Protein AF-A0A2V8M8J5-F1 (afdb_monomer)

Solvent-accessible surface area (backbone atoms only — not comparable to full-atom values): 7440 Å² total; per-residue (Å²): 133,85,78,78,76,68,84,80,7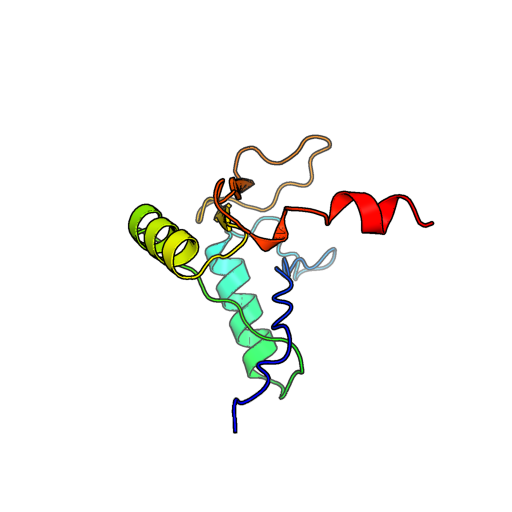9,78,73,84,79,76,86,70,47,81,68,71,99,70,48,42,43,84,39,28,43,55,58,46,54,52,51,50,50,59,60,53,75,72,52,99,56,100,68,81,86,80,84,87,78,91,81,54,60,66,61,53,47,54,51,32,54,76,69,54,33,66,55,51,73,50,65,54,54,85,40,47,62,74,93,61,100,59,84,56,90,55,58,43,75,47,71,36,92,80,26,65,82,59,67,73,51,66,65,68,67,70,77,112

Mean predicted aligned error: 10.09 Å

pLDDT: mean 74.29, std 18.03, range [28.98, 93.94]

Foldseek 3Di:
DDDPPDPPPQDPDDDADPDDPPGQQQPFPVVSLVVVCVVPVVDPDPHDRDDDDDPPQVVVQVVCLVVLHQFDWAADRGGGHDDDPDPDPRTDTDGRPRRPVVPPPVVVVVVD

Radius of gyration: 17.02 Å; Cα contacts (8 Å, |Δi|>4): 91; chains: 1; bounding box: 33×37×45 Å

Structure (mmCIF, N/CA/C/O backbone):
data_AF-A0A2V8M8J5-F1
#
_entry.id   AF-A0A2V8M8J5-F1
#
loop_
_atom_site.group_PDB
_atom_site.id
_atom_site.type_symbol
_atom_site.label_atom_id
_atom_site.label_alt_id
_atom_site.label_comp_id
_atom_site.label_asym_id
_atom_site.label_entity_id
_atom_site.label_seq_id
_atom_site.pdbx_PDB_ins_code
_atom_site.Cartn_x
_atom_site.Cartn_y
_atom_site.Cartn_z
_atom_site.occupancy
_atom_site.B_iso_or_equiv
_atom_site.auth_seq_id
_atom_site.auth_comp_id
_atom_site.auth_asym_id
_atom_site.auth_atom_id
_atom_site.pdbx_PDB_model_num
ATOM 1 N N . MET A 1 1 ? -14.594 -26.483 17.086 1.00 31.62 1 MET A N 1
ATOM 2 C CA . MET A 1 1 ? -13.143 -26.482 16.810 1.00 31.62 1 MET A CA 1
ATOM 3 C C . MET A 1 1 ? -12.835 -25.193 16.066 1.00 31.62 1 MET A C 1
ATOM 5 O O . MET A 1 1 ? -13.321 -25.082 14.947 1.00 31.62 1 MET A O 1
ATOM 9 N N . PRO A 1 2 ? -12.184 -24.179 16.661 1.00 37.47 2 PRO A N 1
ATOM 10 C CA . PRO A 1 2 ? -11.852 -22.979 15.912 1.00 37.47 2 PRO A CA 1
ATOM 11 C C . PRO A 1 2 ? -10.633 -23.287 15.042 1.00 37.47 2 PRO A C 1
ATOM 13 O O . PRO A 1 2 ? -9.599 -23.739 15.528 1.00 37.47 2 PRO A O 1
ATOM 16 N N . GLU A 1 3 ? -10.803 -23.111 13.739 1.00 40.41 3 GLU A N 1
ATOM 17 C CA . GLU A 1 3 ? -9.745 -23.172 12.743 1.00 40.41 3 GLU A CA 1
ATOM 18 C C . GLU A 1 3 ? -8.722 -22.083 13.077 1.00 40.41 3 GLU A C 1
ATOM 20 O O . GLU A 1 3 ? -9.018 -20.889 13.011 1.00 40.41 3 GLU A O 1
ATOM 25 N N . THR A 1 4 ? -7.535 -22.489 13.528 1.00 41.03 4 THR A N 1
ATOM 26 C CA . THR A 1 4 ? -6.424 -21.579 13.795 1.00 41.03 4 THR A CA 1
ATOM 27 C C . THR A 1 4 ? -6.003 -20.972 12.463 1.00 41.03 4 THR A C 1
ATOM 29 O O . THR A 1 4 ? -5.221 -21.567 11.722 1.00 41.03 4 THR A O 1
ATOM 32 N N . ALA A 1 5 ? -6.564 -19.812 12.120 1.00 39.44 5 ALA A N 1
ATOM 33 C CA . ALA A 1 5 ? -6.145 -19.043 10.962 1.00 39.44 5 ALA A CA 1
ATOM 34 C C . ALA A 1 5 ? -4.652 -18.738 11.130 1.00 39.44 5 ALA A C 1
ATOM 36 O O . ALA A 1 5 ? -4.255 -17.924 11.964 1.00 39.44 5 ALA A O 1
ATOM 37 N N . ALA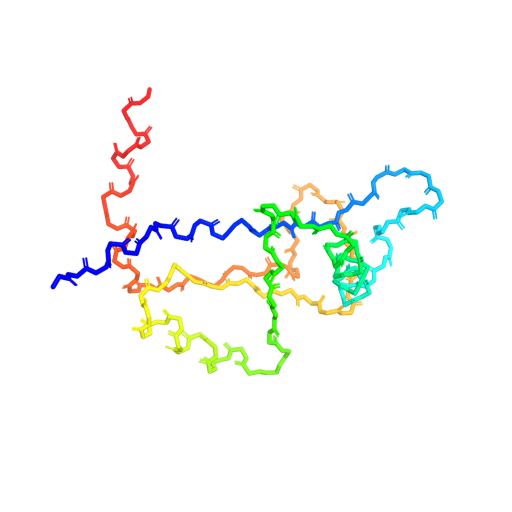 A 1 6 ? -3.813 -19.459 10.383 1.00 32.53 6 ALA A N 1
ATOM 38 C CA . ALA A 1 6 ? -2.387 -19.189 10.326 1.00 32.53 6 ALA A CA 1
ATOM 39 C C . ALA A 1 6 ? -2.191 -17.701 9.995 1.00 32.53 6 ALA A C 1
ATOM 41 O O . ALA A 1 6 ? -2.938 -17.174 9.163 1.00 32.53 6 ALA A O 1
ATOM 42 N N . PRO A 1 7 ? -1.214 -17.008 10.607 1.00 33.78 7 PRO A N 1
ATOM 43 C CA . PRO A 1 7 ? -0.982 -15.605 10.309 1.00 33.78 7 PRO A CA 1
ATOM 44 C C . PRO A 1 7 ? -0.675 -15.474 8.816 1.00 33.78 7 PRO A C 1
ATOM 46 O O . PRO A 1 7 ? 0.378 -15.901 8.336 1.00 33.78 7 PRO A O 1
ATOM 49 N N . VAL A 1 8 ? -1.620 -14.922 8.052 1.00 31.42 8 VAL A N 1
ATOM 50 C CA . VAL A 1 8 ? -1.427 -14.647 6.629 1.00 31.42 8 VAL A CA 1
ATOM 51 C C . VAL A 1 8 ? -0.490 -13.451 6.543 1.00 31.42 8 VAL A C 1
ATOM 53 O O . VAL A 1 8 ? -0.906 -12.295 6.543 1.00 31.42 8 VAL A O 1
ATOM 56 N N . VAL A 1 9 ? 0.811 -13.728 6.498 1.00 31.94 9 VAL A N 1
ATOM 57 C CA . VAL A 1 9 ? 1.832 -12.703 6.286 1.00 31.94 9 VAL A CA 1
ATOM 58 C C . VAL A 1 9 ? 1.799 -12.301 4.812 1.00 31.94 9 VAL A C 1
ATOM 60 O O . VAL A 1 9 ? 2.455 -12.891 3.951 1.00 31.94 9 VAL A O 1
ATOM 63 N N . ALA A 1 10 ? 0.985 -11.296 4.497 1.00 28.98 10 ALA A N 1
ATOM 64 C CA . ALA A 1 10 ? 0.917 -10.718 3.165 1.00 28.98 10 ALA A CA 1
ATOM 65 C C . ALA A 1 10 ? 2.128 -9.804 2.924 1.00 28.98 10 ALA A C 1
ATOM 67 O O . ALA A 1 10 ? 2.122 -8.613 3.234 1.00 28.98 10 ALA A O 1
ATOM 68 N N . PHE A 1 11 ? 3.183 -10.346 2.319 1.00 34.34 11 PHE A N 1
ATOM 69 C CA . PHE A 1 11 ? 4.292 -9.532 1.831 1.00 34.34 11 PHE A CA 1
ATOM 70 C C . PHE A 1 11 ? 3.852 -8.719 0.607 1.00 34.34 11 PHE A C 1
ATOM 72 O O . PHE A 1 11 ? 3.478 -9.262 -0.437 1.00 34.34 11 PHE A O 1
ATOM 79 N N . ARG A 1 12 ? 3.932 -7.387 0.701 1.00 50.31 12 ARG A N 1
ATOM 80 C CA . ARG A 1 12 ? 3.746 -6.494 -0.450 1.00 50.31 12 ARG A CA 1
ATOM 81 C C . ARG A 1 12 ? 4.966 -6.591 -1.365 1.00 50.31 12 ARG A C 1
ATOM 83 O O . ARG A 1 12 ? 5.855 -5.747 -1.313 1.00 50.31 12 ARG A O 1
ATOM 90 N N . PHE A 1 13 ? 4.989 -7.591 -2.240 1.00 46.50 13 PHE A N 1
ATOM 91 C CA . PHE A 1 13 ? 6.015 -7.679 -3.273 1.00 46.50 13 PHE A CA 1
ATOM 92 C C . PHE A 1 13 ? 5.840 -6.550 -4.294 1.00 46.50 13 PHE A C 1
ATOM 94 O O . PHE A 1 13 ? 4.819 -6.424 -4.976 1.00 46.50 13 PHE A O 1
ATOM 101 N N . LEU A 1 14 ? 6.863 -5.706 -4.398 1.00 53.81 14 LEU A N 1
ATOM 102 C CA . LEU A 1 14 ? 7.070 -4.860 -5.5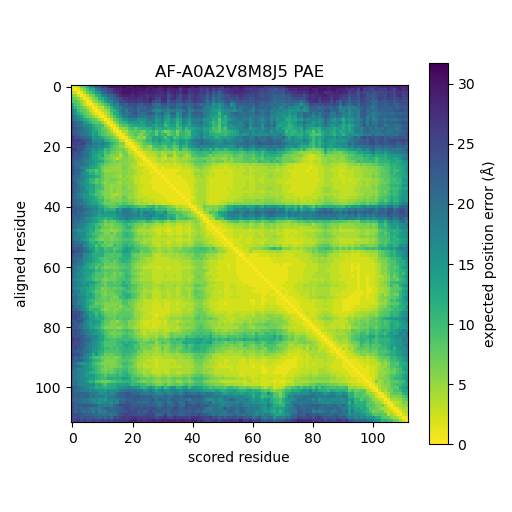59 1.00 53.81 14 LEU A CA 1
ATOM 103 C C . LEU A 1 14 ? 7.839 -5.692 -6.591 1.00 53.81 14 LEU A C 1
ATOM 105 O O . LEU A 1 14 ? 8.989 -6.042 -6.360 1.00 53.81 14 LEU A O 1
ATOM 109 N N . TYR A 1 15 ? 7.212 -6.007 -7.723 1.00 56.28 15 TYR A N 1
ATOM 110 C CA . TYR A 1 15 ? 7.927 -6.604 -8.848 1.00 56.28 15 TYR A CA 1
ATOM 111 C C . TYR A 1 15 ? 8.700 -5.510 -9.584 1.00 56.28 15 TYR A C 1
ATOM 113 O O . TYR A 1 15 ? 8.094 -4.593 -10.151 1.00 56.28 15 TYR A O 1
ATOM 121 N N . VAL A 1 16 ? 10.026 -5.600 -9.539 1.00 56.75 16 VAL A N 1
ATOM 122 C CA . VAL A 1 16 ? 10.941 -4.749 -10.298 1.00 56.75 16 VAL A CA 1
ATOM 123 C C . VAL A 1 16 ? 11.989 -5.648 -10.933 1.00 56.75 16 VAL A C 1
ATOM 125 O O . VAL A 1 16 ? 12.664 -6.390 -10.228 1.00 56.75 16 VAL A O 1
ATOM 128 N N . VAL A 1 17 ? 12.117 -5.590 -12.256 1.00 59.88 17 VAL A N 1
ATOM 129 C CA . VAL A 1 17 ? 13.264 -6.176 -12.959 1.00 59.88 17 VAL A CA 1
ATOM 130 C C . VAL A 1 17 ? 14.299 -5.077 -13.155 1.00 59.88 17 VAL A C 1
ATOM 132 O O . VAL A 1 17 ? 13.991 -4.052 -13.770 1.00 59.88 17 VAL A O 1
ATOM 135 N N . CYS A 1 18 ? 15.500 -5.291 -12.618 1.00 49.66 18 CYS A N 1
ATOM 136 C CA . CYS A 1 18 ? 16.649 -4.407 -12.786 1.00 49.66 18 CYS A CA 1
ATOM 137 C C . CYS A 1 18 ? 17.547 -4.900 -13.915 1.00 49.66 18 CYS A C 1
ATOM 139 O O . CYS A 1 18 ? 18.043 -6.020 -13.850 1.00 49.66 18 CYS A O 1
ATOM 141 N N . GLY A 1 19 ? 17.798 -4.036 -14.900 1.00 52.91 19 GLY A N 1
ATOM 142 C CA . GLY A 1 19 ? 18.732 -4.312 -15.991 1.00 52.91 19 GLY A CA 1
ATOM 143 C C . GLY A 1 19 ? 18.155 -5.186 -17.110 1.00 52.91 19 GLY A C 1
ATOM 144 O O . GLY A 1 19 ? 17.252 -5.999 -16.910 1.00 52.91 19 GLY A O 1
ATOM 145 N N . GLY A 1 20 ? 18.677 -4.982 -18.320 1.00 63.47 20 GLY A N 1
ATOM 146 C CA . GLY A 1 20 ? 18.255 -5.681 -19.535 1.00 63.47 20 GLY A CA 1
ATOM 147 C C . GLY A 1 20 ? 16.988 -5.111 -20.199 1.00 63.47 20 GLY A C 1
ATOM 148 O O . GLY A 1 20 ? 16.335 -4.210 -19.665 1.00 63.47 20 GLY A O 1
ATOM 149 N N . PRO A 1 21 ? 16.594 -5.649 -21.369 1.00 63.75 21 PRO A N 1
ATOM 150 C CA . PRO A 1 21 ? 15.477 -5.139 -22.179 1.00 63.75 21 PRO A CA 1
ATOM 151 C C . PRO A 1 21 ? 14.097 -5.293 -21.512 1.00 63.75 21 PRO A C 1
ATOM 153 O O . PRO A 1 21 ? 13.094 -4.778 -22.005 1.00 63.75 21 PRO A O 1
ATOM 156 N N . PHE A 1 22 ? 14.029 -5.993 -20.376 1.00 68.00 22 PHE A N 1
ATOM 157 C CA . PHE A 1 22 ? 12.804 -6.240 -19.616 1.00 68.00 22 PHE A CA 1
ATOM 158 C C . PHE A 1 22 ? 12.657 -5.341 -18.385 1.00 68.00 22 PHE A C 1
ATOM 160 O O . PHE A 1 22 ? 11.778 -5.604 -17.560 1.00 68.00 22 PHE A O 1
ATOM 167 N N . SER A 1 23 ? 13.479 -4.290 -18.261 1.00 76.31 23 SER A N 1
ATOM 168 C CA . SER A 1 23 ? 13.348 -3.297 -17.192 1.00 76.31 23 SER A CA 1
ATOM 169 C C . SER A 1 23 ? 11.901 -2.814 -17.060 1.00 76.31 23 SER A C 1
ATOM 171 O O . SER A 1 23 ? 11.211 -2.496 -18.037 1.00 76.31 23 SER A O 1
ATOM 173 N N . THR A 1 24 ? 11.417 -2.786 -15.820 1.00 80.06 24 THR A N 1
ATOM 174 C CA . THR A 1 24 ? 10.054 -2.345 -15.501 1.00 80.06 24 THR A CA 1
ATOM 175 C C . THR A 1 24 ? 10.015 -0.981 -14.820 1.00 80.06 24 THR A C 1
ATOM 177 O O . THR A 1 24 ? 8.930 -0.537 -14.460 1.00 80.06 24 THR A O 1
ATOM 180 N N . TYR A 1 25 ? 11.161 -0.327 -14.616 1.00 80.44 25 TYR A N 1
ATOM 181 C CA . TYR A 1 25 ? 11.257 0.940 -13.882 1.00 80.44 25 TYR A CA 1
ATOM 182 C C . TYR A 1 25 ? 10.373 2.034 -14.479 1.00 80.44 25 TYR A C 1
ATOM 184 O O . TYR A 1 25 ? 9.551 2.614 -13.766 1.00 80.44 25 TYR A O 1
ATOM 192 N N . ASP A 1 26 ? 10.450 2.208 -15.795 1.00 82.50 26 ASP A N 1
ATOM 193 C CA . ASP A 1 26 ? 9.734 3.254 -16.532 1.00 82.50 26 ASP A CA 1
ATOM 194 C C . ASP A 1 26 ? 8.249 2.932 -16.757 1.00 82.50 26 ASP A C 1
ATOM 196 O O . ASP A 1 26 ? 7.481 3.766 -17.237 1.00 82.50 26 ASP A O 1
ATOM 200 N N . ARG A 1 27 ? 7.807 1.722 -16.389 1.00 85.19 27 ARG A N 1
ATOM 201 C CA . ARG A 1 27 ? 6.424 1.273 -16.588 1.00 85.19 27 ARG A CA 1
ATOM 202 C C . ARG A 1 27 ? 5.506 1.754 -15.474 1.00 85.19 27 ARG A C 1
ATOM 204 O O . ARG A 1 27 ? 5.839 1.718 -14.280 1.00 85.19 27 ARG A O 1
ATOM 211 N N . ARG A 1 28 ? 4.276 2.101 -15.851 1.00 87.88 28 ARG A N 1
ATOM 212 C CA . ARG A 1 28 ? 3.226 2.507 -14.905 1.00 87.88 28 ARG A CA 1
ATOM 213 C C . ARG A 1 28 ? 2.909 1.370 -13.933 1.00 87.88 28 ARG A C 1
ATOM 215 O O . ARG A 1 28 ? 3.091 0.191 -14.241 1.00 87.88 28 ARG A O 1
ATOM 222 N N . PHE A 1 29 ? 2.424 1.703 -12.738 1.00 84.62 29 PHE A N 1
ATOM 223 C CA . PHE A 1 29 ? 2.120 0.706 -11.705 1.00 84.62 29 PHE A CA 1
ATOM 224 C C . PHE A 1 29 ? 1.153 -0.386 -12.196 1.00 84.62 29 PHE A C 1
ATOM 226 O O . PHE A 1 29 ? 1.399 -1.569 -11.954 1.00 84.62 29 PHE A O 1
ATOM 233 N N . ILE A 1 30 ? 0.116 -0.013 -12.952 1.00 86.38 30 ILE A N 1
ATOM 234 C CA . ILE A 1 30 ? -0.863 -0.962 -13.512 1.00 86.38 30 ILE A CA 1
ATOM 235 C C . ILE A 1 30 ? -0.218 -1.933 -14.510 1.00 86.38 30 ILE A C 1
ATOM 237 O O . ILE A 1 30 ? -0.476 -3.138 -14.479 1.00 86.38 30 ILE A O 1
ATOM 241 N N . GLU A 1 31 ? 0.687 -1.445 -15.358 1.00 87.56 31 GLU A N 1
ATOM 242 C CA . GLU A 1 31 ? 1.399 -2.278 -16.334 1.00 87.56 31 GLU A CA 1
ATOM 243 C C . GLU A 1 31 ? 2.286 -3.310 -15.631 1.00 87.56 31 GLU A C 1
ATOM 245 O O . GLU A 1 31 ? 2.272 -4.493 -15.983 1.00 87.56 31 GLU A O 1
ATOM 250 N N . ARG A 1 32 ? 2.980 -2.888 -14.569 1.00 87.31 32 ARG A N 1
ATOM 251 C CA . ARG A 1 32 ? 3.789 -3.777 -13.726 1.00 87.31 32 ARG A CA 1
ATOM 252 C C . ARG A 1 32 ? 2.938 -4.828 -13.020 1.00 87.31 32 ARG A C 1
ATOM 254 O O . ARG A 1 32 ? 3.300 -6.003 -13.006 1.00 87.31 32 ARG A O 1
ATOM 261 N N . LYS A 1 33 ? 1.772 -4.446 -12.487 1.00 86.31 33 LYS A N 1
ATOM 262 C CA . LYS A 1 33 ? 0.812 -5.375 -11.864 1.00 86.31 33 LYS A CA 1
ATOM 263 C C . LYS A 1 33 ? 0.283 -6.413 -12.849 1.00 86.31 33 LYS A C 1
ATOM 265 O O . LYS A 1 33 ? 0.120 -7.573 -12.463 1.00 86.31 33 LYS A O 1
ATOM 270 N N . ARG A 1 34 ? 0.055 -6.028 -14.108 1.00 87.31 34 ARG A N 1
ATOM 271 C CA . ARG A 1 34 ? -0.353 -6.944 -15.181 1.00 87.31 34 ARG A CA 1
ATOM 272 C C . ARG A 1 34 ? 0.759 -7.927 -15.544 1.00 87.31 34 ARG A C 1
ATOM 274 O O . ARG A 1 34 ? 0.488 -9.116 -15.697 1.00 87.31 34 ARG A O 1
ATOM 281 N N . GLN A 1 35 ? 2.001 -7.455 -15.653 1.00 85.81 35 GLN A N 1
ATOM 282 C CA . GLN A 1 35 ? 3.162 -8.318 -15.893 1.00 85.81 35 GLN A CA 1
ATOM 283 C C . GLN A 1 35 ? 3.377 -9.306 -14.742 1.00 85.81 35 GLN A C 1
ATOM 285 O O . GLN A 1 35 ? 3.497 -10.502 -14.994 1.00 85.81 35 GLN A O 1
ATOM 290 N N . LEU A 1 36 ? 3.320 -8.840 -13.491 1.00 84.44 36 LEU A N 1
ATOM 291 C CA . LEU A 1 36 ? 3.424 -9.703 -12.314 1.00 84.44 36 LEU A CA 1
ATOM 292 C C . LEU A 1 36 ? 2.336 -10.785 -12.304 1.00 84.44 36 LEU A C 1
ATOM 294 O O . LEU A 1 36 ? 2.640 -11.952 -12.076 1.00 84.44 36 LEU A O 1
ATOM 298 N N . ARG A 1 37 ? 1.080 -10.430 -12.615 1.00 85.75 37 ARG A N 1
ATOM 299 C CA . ARG A 1 37 ? -0.023 -11.405 -12.686 1.00 85.75 37 ARG A CA 1
ATOM 300 C C . ARG A 1 37 ? 0.246 -12.491 -13.731 1.00 85.75 37 ARG A C 1
ATOM 302 O O . ARG A 1 37 ? 0.024 -13.665 -13.458 1.00 85.75 37 ARG A O 1
ATOM 309 N N . ARG A 1 38 ? 0.776 -12.113 -14.901 1.00 84.81 38 ARG A N 1
ATOM 310 C CA . ARG A 1 38 ? 1.168 -13.061 -15.961 1.00 84.81 38 ARG A CA 1
ATOM 311 C C . ARG A 1 38 ? 2.305 -13.988 -15.533 1.00 84.81 38 ARG A C 1
ATOM 313 O O . ARG A 1 38 ? 2.310 -15.147 -15.931 1.00 84.81 38 ARG A O 1
ATOM 320 N N . LEU A 1 39 ? 3.263 -13.489 -14.756 1.00 81.25 39 LEU A N 1
ATOM 321 C CA . LEU A 1 39 ? 4.392 -14.285 -14.271 1.00 81.25 39 LEU A CA 1
ATOM 322 C C . LEU A 1 39 ? 3.961 -15.289 -13.202 1.00 81.25 39 LEU A C 1
ATOM 324 O O . LEU A 1 39 ? 4.338 -16.455 -13.283 1.00 81.25 39 LEU A O 1
ATOM 328 N N . LEU A 1 40 ? 3.131 -14.859 -12.248 1.00 80.25 40 LEU A N 1
ATOM 329 C CA . LEU A 1 40 ? 2.624 -15.731 -11.186 1.00 80.25 40 LEU A CA 1
ATOM 330 C C . LEU A 1 40 ? 1.620 -16.765 -11.710 1.00 80.25 40 LEU A C 1
ATOM 332 O O . LEU A 1 40 ? 1.654 -17.911 -11.284 1.00 80.25 40 LEU A O 1
ATOM 336 N N . GLY A 1 41 ? 0.788 -16.413 -12.696 1.00 73.06 41 GLY A N 1
ATOM 337 C CA . GLY A 1 41 ? -0.185 -17.341 -13.290 1.00 73.06 41 GLY A CA 1
ATOM 338 C C . GLY A 1 41 ? 0.428 -18.532 -14.039 1.00 73.06 41 GLY A C 1
ATOM 339 O O . GLY A 1 41 ? -0.294 -19.438 -14.437 1.00 73.06 41 GLY A O 1
ATOM 340 N N . ARG A 1 42 ? 1.751 -18.551 -14.244 1.00 65.00 42 ARG A N 1
ATOM 341 C CA . ARG A 1 42 ? 2.456 -19.615 -14.972 1.00 65.00 42 ARG A CA 1
ATOM 342 C C . ARG A 1 42 ? 2.968 -20.750 -14.083 1.00 65.00 42 ARG A C 1
ATOM 344 O O . ARG A 1 42 ? 3.422 -21.754 -14.624 1.00 65.00 42 ARG A O 1
ATOM 351 N N . ARG A 1 43 ? 2.950 -20.619 -12.750 1.00 61.00 43 ARG A N 1
ATOM 352 C CA . ARG A 1 43 ? 3.489 -21.636 -11.827 1.00 61.00 43 ARG A CA 1
ATOM 353 C C . ARG A 1 43 ? 2.636 -21.731 -10.563 1.00 61.00 43 ARG A C 1
ATOM 355 O O . ARG A 1 43 ? 2.200 -20.711 -10.045 1.00 61.00 43 ARG A O 1
ATOM 362 N N . ARG A 1 44 ? 2.459 -22.939 -10.011 1.00 61.19 44 ARG A N 1
ATOM 363 C CA . ARG A 1 44 ? 1.992 -23.112 -8.622 1.00 61.19 44 ARG A CA 1
ATOM 364 C C . ARG A 1 44 ? 3.074 -22.569 -7.684 1.00 61.19 44 ARG A C 1
ATOM 366 O O . ARG A 1 44 ? 3.979 -23.297 -7.290 1.00 61.19 44 ARG A O 1
ATOM 373 N N . SER A 1 45 ? 3.045 -21.269 -7.405 1.00 64.00 45 SER A N 1
ATOM 374 C CA . SER A 1 45 ? 3.990 -20.615 -6.502 1.00 64.00 45 SER A CA 1
ATOM 375 C C . SER A 1 45 ? 3.409 -20.502 -5.100 1.00 64.00 45 SER A C 1
ATOM 377 O O . SER A 1 45 ? 2.237 -20.181 -4.945 1.00 64.00 45 SER A O 1
ATOM 379 N N . ARG A 1 46 ? 4.262 -20.615 -4.077 1.00 77.88 46 ARG A N 1
ATOM 380 C CA . ARG A 1 46 ? 3.950 -20.201 -2.692 1.00 77.88 46 ARG A CA 1
ATOM 381 C C . ARG A 1 46 ? 3.781 -18.674 -2.539 1.00 77.88 46 ARG A C 1
ATOM 383 O O . ARG A 1 46 ? 3.717 -18.162 -1.431 1.00 77.88 46 ARG A O 1
ATOM 390 N N . ILE A 1 47 ? 3.773 -17.943 -3.655 1.00 75.62 47 ILE A N 1
ATOM 391 C CA . ILE A 1 47 ? 3.660 -16.489 -3.737 1.00 75.62 47 ILE A CA 1
ATOM 392 C C . ILE A 1 47 ? 2.223 -16.153 -4.122 1.00 75.62 47 ILE A C 1
ATOM 394 O O . ILE A 1 47 ? 1.748 -16.577 -5.178 1.00 75.62 47 ILE A O 1
ATOM 398 N N . PHE A 1 48 ? 1.557 -15.355 -3.291 1.00 77.19 48 PHE A N 1
ATOM 399 C CA . PHE A 1 48 ? 0.218 -14.852 -3.568 1.00 77.19 48 PHE A CA 1
ATOM 400 C C . PHE A 1 48 ? 0.265 -13.522 -4.320 1.00 77.19 48 PHE A C 1
ATOM 402 O O . PHE A 1 48 ? 1.080 -12.640 -4.040 1.00 77.19 48 PHE A O 1
ATOM 409 N N . TYR A 1 49 ? -0.650 -13.360 -5.273 1.00 80.81 49 TYR A N 1
ATOM 410 C CA . TYR A 1 49 ? -0.894 -12.072 -5.906 1.00 80.81 49 TYR A CA 1
ATOM 411 C C . TYR A 1 49 ? -1.885 -11.269 -5.062 1.00 80.81 49 TYR A C 1
ATOM 413 O O . TYR A 1 49 ? -3.065 -11.598 -5.016 1.00 80.81 49 TYR A O 1
ATOM 421 N N . LEU A 1 50 ? -1.417 -10.190 -4.435 1.00 83.62 50 LEU A N 1
ATOM 422 C CA . LEU A 1 50 ? -2.286 -9.265 -3.706 1.00 83.62 50 LEU A CA 1
ATOM 423 C C . LEU A 1 50 ? -3.008 -8.340 -4.688 1.00 83.62 50 LEU A C 1
ATOM 425 O O . LEU A 1 50 ? -2.327 -7.597 -5.394 1.00 83.62 50 LEU A O 1
ATOM 429 N N . ASP A 1 51 ? -4.339 -8.357 -4.758 1.00 83.62 51 ASP A N 1
ATOM 430 C CA . ASP A 1 51 ? -5.078 -7.444 -5.641 1.00 83.62 51 ASP A CA 1
ATOM 431 C C . ASP A 1 51 ? -5.091 -5.989 -5.121 1.00 83.62 51 ASP A C 1
ATOM 433 O O . ASP A 1 51 ? -4.392 -5.640 -4.167 1.00 83.62 51 ASP A O 1
ATOM 437 N N . HIS A 1 52 ? -5.801 -5.101 -5.809 1.00 86.69 52 HIS A N 1
ATOM 438 C CA . HIS A 1 52 ? -5.903 -3.689 -5.466 1.00 86.69 52 HIS A CA 1
ATOM 439 C C . HIS A 1 52 ? -7.280 -3.119 -5.809 1.00 86.69 52 HIS A C 1
ATOM 441 O O . HIS A 1 52 ? -7.973 -3.630 -6.682 1.00 86.69 52 HIS A O 1
ATOM 447 N N . VAL A 1 53 ? -7.629 -2.026 -5.133 1.00 87.69 53 VAL A N 1
ATOM 448 C CA . VAL A 1 53 ? -8.837 -1.231 -5.377 1.00 87.69 53 VAL A CA 1
ATOM 449 C C . VAL A 1 53 ? -8.413 0.107 -5.985 1.00 87.69 53 VAL A C 1
ATOM 451 O O . VAL A 1 53 ? -7.486 0.742 -5.480 1.00 87.69 53 VAL A O 1
ATOM 454 N N . GLU A 1 54 ? -9.056 0.532 -7.076 1.00 82.88 54 GLU A N 1
ATOM 455 C CA . GLU A 1 54 ? -8.673 1.757 -7.801 1.00 82.88 54 GLU A CA 1
ATOM 456 C C . GLU A 1 54 ? -9.380 3.027 -7.300 1.00 82.88 54 GLU A C 1
ATOM 458 O O . GLU A 1 54 ? -8.749 4.082 -7.241 1.00 82.88 54 GLU A O 1
ATOM 463 N N . LYS A 1 55 ? -10.675 2.952 -6.955 1.00 81.88 55 LYS A N 1
ATOM 464 C CA . LYS A 1 55 ? -11.521 4.136 -6.687 1.00 81.88 55 LYS A CA 1
ATOM 465 C C . LYS A 1 55 ? -12.028 4.226 -5.246 1.00 81.88 55 LYS A C 1
ATOM 467 O O . LYS A 1 55 ? -12.089 5.318 -4.689 1.00 81.88 55 LYS A O 1
ATOM 472 N N . ASP A 1 56 ? -12.276 3.090 -4.605 1.00 88.19 56 ASP A N 1
ATOM 473 C CA . ASP A 1 56 ? -12.980 3.023 -3.318 1.00 88.19 56 ASP A CA 1
ATOM 474 C C . ASP A 1 56 ? -12.038 2.893 -2.114 1.00 88.19 56 ASP A C 1
ATOM 476 O O . ASP A 1 56 ? -12.245 2.095 -1.204 1.00 88.19 56 ASP A O 1
ATOM 480 N N . GLY A 1 57 ? -10.966 3.693 -2.095 1.00 86.06 57 GLY A N 1
ATOM 481 C CA . GLY A 1 57 ? -9.943 3.616 -1.045 1.00 86.06 57 GLY A CA 1
ATOM 482 C C . GLY A 1 57 ? -10.467 3.913 0.366 1.00 86.06 57 GLY A C 1
ATOM 483 O O . GLY A 1 57 ? -9.955 3.358 1.332 1.00 86.06 57 GLY A O 1
ATOM 484 N N . LYS A 1 58 ? -11.501 4.757 0.491 1.00 91.31 58 LYS A N 1
ATOM 485 C CA . LYS A 1 58 ? -12.155 5.044 1.780 1.00 91.31 58 LYS A CA 1
ATOM 486 C C . LYS A 1 58 ? -12.928 3.834 2.301 1.00 91.31 58 LYS A C 1
ATOM 488 O O . LYS A 1 58 ? -12.700 3.430 3.432 1.00 91.31 58 LYS A O 1
ATOM 493 N N . LEU A 1 59 ? -13.749 3.221 1.448 1.00 91.81 59 LEU A N 1
ATOM 494 C CA . LEU A 1 59 ? -14.502 2.011 1.786 1.00 91.81 59 LEU A CA 1
ATOM 495 C C . LEU A 1 59 ? -13.553 0.857 2.132 1.00 91.81 59 LEU A C 1
ATOM 497 O O . LEU A 1 59 ? -13.739 0.187 3.140 1.00 91.81 59 LEU A O 1
ATOM 501 N N . LEU A 1 60 ? -12.467 0.682 1.366 1.00 90.50 60 LEU A N 1
ATOM 502 C CA . LEU A 1 60 ? -11.426 -0.292 1.705 1.00 90.50 60 LEU A CA 1
ATOM 503 C C . LEU A 1 60 ? -10.824 -0.025 3.093 1.00 90.50 60 LEU A C 1
ATOM 505 O O . LEU A 1 60 ? -10.565 -0.966 3.836 1.00 90.50 60 LEU A O 1
ATOM 509 N N . PHE A 1 61 ? -10.585 1.239 3.446 1.00 90.06 61 PHE A N 1
ATOM 510 C CA . PHE A 1 61 ? -10.043 1.585 4.756 1.00 90.06 61 PHE A CA 1
ATOM 511 C C . PHE A 1 61 ? -11.028 1.313 5.893 1.00 90.06 61 PHE A C 1
ATOM 513 O O . PHE A 1 61 ? -10.619 0.818 6.937 1.00 90.06 61 PHE A O 1
ATOM 520 N N . GLU A 1 62 ? -12.316 1.589 5.695 1.00 93.75 62 GLU A N 1
ATOM 521 C CA . GLU A 1 62 ? -13.358 1.239 6.664 1.00 93.75 62 GLU A CA 1
ATOM 522 C C . GLU A 1 62 ? -13.382 -0.269 6.927 1.00 93.75 62 GLU A C 1
ATOM 524 O O . GLU A 1 62 ? -13.393 -0.690 8.081 1.00 93.75 62 GLU A O 1
ATOM 529 N N . GLU A 1 63 ? -13.302 -1.084 5.874 1.00 93.81 63 GLU A N 1
ATOM 530 C CA . GLU A 1 63 ? -13.214 -2.541 5.994 1.00 93.81 63 GLU A CA 1
ATOM 531 C C . GLU A 1 63 ? -11.922 -2.993 6.695 1.00 93.81 63 GLU A C 1
ATOM 533 O O . GLU A 1 63 ? -11.955 -3.876 7.548 1.00 93.81 63 GLU A O 1
ATOM 538 N N . ILE A 1 64 ? -10.787 -2.345 6.417 1.00 90.56 64 ILE A N 1
ATOM 539 C CA . ILE A 1 64 ? -9.511 -2.581 7.117 1.00 90.56 64 ILE A CA 1
ATOM 540 C C . ILE A 1 64 ? -9.630 -2.313 8.616 1.00 90.56 64 ILE A C 1
ATOM 542 O O . ILE A 1 64 ? -9.104 -3.091 9.408 1.00 90.56 64 ILE A O 1
ATOM 546 N N . VAL A 1 65 ? -10.316 -1.237 9.009 1.00 92.06 65 VAL A N 1
ATOM 547 C CA . VAL A 1 65 ? -10.551 -0.922 10.424 1.00 92.06 65 VAL A CA 1
ATOM 548 C C . VAL A 1 65 ? -11.474 -1.964 11.058 1.00 92.06 65 VAL A C 1
ATOM 550 O O . VAL A 1 65 ? -11.181 -2.434 12.152 1.00 92.06 65 VAL A O 1
ATOM 553 N N . LYS A 1 66 ? -12.558 -2.361 10.376 1.00 93.94 66 LYS A N 1
ATOM 554 C CA . LYS A 1 66 ? -13.494 -3.391 10.866 1.00 93.94 66 LYS A CA 1
ATOM 555 C C . LYS A 1 66 ? -12.826 -4.752 11.063 1.00 93.94 66 LYS A C 1
ATOM 557 O O . LYS A 1 66 ? -13.162 -5.457 12.005 1.00 93.94 66 LYS A O 1
ATOM 562 N N . MET A 1 67 ? -11.896 -5.110 10.180 1.00 92.44 67 MET A N 1
ATOM 563 C CA . MET A 1 67 ? -11.125 -6.356 10.243 1.00 92.44 67 MET A CA 1
ATOM 564 C C . MET A 1 67 ? -9.894 -6.276 11.156 1.00 92.44 67 MET A C 1
ATOM 566 O O . MET A 1 67 ? -9.138 -7.241 11.209 1.00 92.44 67 MET A O 1
ATOM 570 N N . ASP A 1 68 ? -9.669 -5.143 11.829 1.00 90.44 68 ASP A N 1
ATOM 571 C CA . ASP A 1 68 ? -8.503 -4.915 12.686 1.00 90.44 68 ASP A CA 1
ATOM 572 C C . ASP A 1 68 ? -7.163 -5.196 11.975 1.00 90.44 68 ASP A C 1
ATOM 574 O O . ASP A 1 68 ? -6.287 -5.911 12.454 1.00 90.44 68 ASP A O 1
ATOM 578 N N . LEU A 1 69 ? -7.004 -4.644 10.770 1.00 89.69 69 LEU A N 1
ATOM 579 C CA . LEU A 1 69 ? -5.769 -4.743 9.988 1.00 89.69 69 LEU A CA 1
ATOM 580 C C . LEU A 1 69 ? -4.877 -3.509 10.208 1.00 89.69 69 LEU A C 1
ATOM 582 O O . LEU A 1 69 ? -5.377 -2.408 10.439 1.00 89.69 69 LEU A O 1
ATOM 586 N N . GLU A 1 70 ? -3.551 -3.668 10.063 1.00 90.25 70 GLU A N 1
ATOM 587 C CA . GLU A 1 70 ? -2.546 -2.610 10.323 1.00 90.25 70 GLU A CA 1
ATOM 588 C C . GLU A 1 70 ? -2.786 -1.326 9.507 1.00 90.25 70 GLU A C 1
ATOM 590 O O . GLU A 1 70 ? -2.526 -0.208 9.962 1.00 90.25 70 GLU A O 1
ATOM 595 N N . GLY A 1 71 ? -3.275 -1.469 8.277 1.00 90.50 71 GLY A N 1
ATOM 596 C CA . GLY A 1 71 ? -3.549 -0.345 7.395 1.00 90.50 71 GLY A CA 1
ATOM 597 C C . GLY A 1 71 ? -3.482 -0.709 5.918 1.00 90.50 71 GLY A C 1
ATOM 598 O O . GLY A 1 71 ? -3.504 -1.875 5.527 1.00 90.50 71 GLY A O 1
ATOM 599 N N . MET A 1 72 ? -3.364 0.317 5.078 1.00 90.44 72 MET A N 1
ATOM 600 C CA . MET A 1 72 ? -3.230 0.170 3.631 1.00 90.44 72 MET A CA 1
ATOM 601 C C . MET A 1 72 ? -2.092 0.994 3.058 1.00 90.44 72 MET A C 1
ATOM 603 O O . MET A 1 72 ? -1.479 1.857 3.686 1.00 90.44 72 MET A O 1
ATOM 607 N N . VAL A 1 73 ? -1.837 0.726 1.784 1.00 90.19 73 VAL A N 1
ATOM 608 C CA . VAL A 1 73 ? -0.811 1.402 1.023 1.00 90.19 73 VAL A CA 1
ATOM 609 C C . VAL A 1 73 ? -1.374 1.895 -0.300 1.00 90.19 73 VAL A C 1
ATOM 611 O O . VAL A 1 73 ? -1.607 1.107 -1.225 1.00 90.19 73 VAL A O 1
ATOM 614 N N . CYS A 1 74 ? -1.458 3.212 -0.424 1.00 89.19 74 CYS A N 1
ATOM 615 C CA . CYS A 1 74 ? -1.890 3.902 -1.627 1.00 89.19 74 CYS A CA 1
ATOM 616 C C . CYS A 1 74 ? -0.696 4.101 -2.567 1.00 89.19 74 CYS A C 1
ATOM 618 O O . CYS A 1 74 ? 0.381 4.539 -2.156 1.00 89.19 74 CYS A O 1
ATOM 620 N N . LYS A 1 75 ? -0.878 3.765 -3.845 1.00 86.81 75 LYS A N 1
ATOM 621 C CA . LYS A 1 75 ? 0.114 3.992 -4.904 1.00 86.81 75 LYS A CA 1
ATOM 622 C C . LYS A 1 75 ? -0.551 4.703 -6.073 1.00 86.81 75 LYS A C 1
ATOM 624 O O . LYS A 1 75 ? -1.648 4.319 -6.468 1.00 86.81 75 LYS A O 1
ATOM 629 N N . ARG A 1 76 ? 0.114 5.695 -6.673 1.00 87.31 76 ARG A N 1
ATOM 630 C CA . ARG A 1 76 ? -0.385 6.286 -7.926 1.00 87.31 76 ARG A CA 1
ATOM 631 C C . ARG A 1 76 ? -0.287 5.282 -9.076 1.00 87.31 76 ARG A C 1
ATOM 633 O O . ARG A 1 76 ? 0.805 4.864 -9.455 1.00 87.31 76 ARG A O 1
ATOM 640 N N . GLN A 1 77 ? -1.435 4.967 -9.672 1.00 85.50 77 GLN A N 1
ATOM 641 C CA . GLN A 1 77 ? -1.569 4.016 -10.780 1.00 85.50 77 GLN A CA 1
ATOM 642 C C . GLN A 1 77 ? -0.734 4.368 -12.023 1.00 85.50 77 GLN A C 1
ATOM 644 O O . GLN A 1 77 ? -0.109 3.498 -12.631 1.00 85.50 77 GLN A O 1
ATOM 649 N N . ASN A 1 78 ? -0.674 5.657 -12.364 1.00 85.19 78 ASN A N 1
ATOM 650 C CA . ASN A 1 78 ? -0.116 6.143 -13.627 1.00 85.19 78 ASN A CA 1
ATOM 651 C C . ASN A 1 78 ? 1.358 6.546 -13.532 1.00 85.19 78 ASN A C 1
ATOM 653 O O . ASN A 1 78 ? 1.875 7.154 -14.462 1.00 85.19 78 ASN A O 1
ATOM 657 N N . LEU A 1 79 ? 2.033 6.234 -12.421 1.00 84.50 79 LEU A N 1
ATOM 658 C CA . LEU A 1 79 ? 3.430 6.605 -12.226 1.00 84.50 79 LEU A CA 1
ATOM 659 C C . LEU A 1 79 ? 4.374 5.405 -12.313 1.00 84.50 79 LEU A C 1
ATOM 661 O O . LEU A 1 79 ? 4.094 4.301 -11.825 1.00 84.50 79 LEU A O 1
ATOM 665 N N . ALA A 1 80 ? 5.514 5.675 -12.944 1.00 84.06 80 ALA A N 1
ATOM 666 C CA . ALA A 1 80 ? 6.692 4.826 -12.953 1.00 84.06 80 ALA A CA 1
ATOM 667 C C . ALA A 1 80 ? 7.268 4.666 -11.540 1.00 84.06 80 ALA A C 1
ATOM 669 O O . ALA A 1 80 ? 7.015 5.481 -10.644 1.00 84.06 80 ALA A O 1
ATOM 670 N N . TYR A 1 81 ? 8.038 3.601 -11.326 1.00 82.88 81 TYR A N 1
ATOM 671 C CA . TYR A 1 81 ? 8.788 3.464 -10.084 1.00 82.88 81 TYR A CA 1
ATOM 672 C C . TYR A 1 81 ? 10.038 4.332 -10.157 1.00 82.88 81 TYR A C 1
ATOM 674 O O . TYR A 1 81 ? 10.812 4.219 -11.100 1.00 82.88 81 TYR A O 1
ATOM 682 N N . ARG A 1 82 ? 10.237 5.188 -9.155 1.00 80.56 82 ARG A N 1
ATOM 683 C CA . ARG A 1 82 ? 11.433 6.022 -9.051 1.00 80.56 82 ARG A CA 1
ATOM 684 C C . ARG A 1 82 ? 12.257 5.554 -7.867 1.00 80.56 82 ARG A C 1
ATOM 686 O O . ARG A 1 82 ? 11.737 5.501 -6.753 1.00 80.56 82 ARG A O 1
ATOM 693 N N . VAL A 1 83 ? 13.515 5.219 -8.130 1.00 79.50 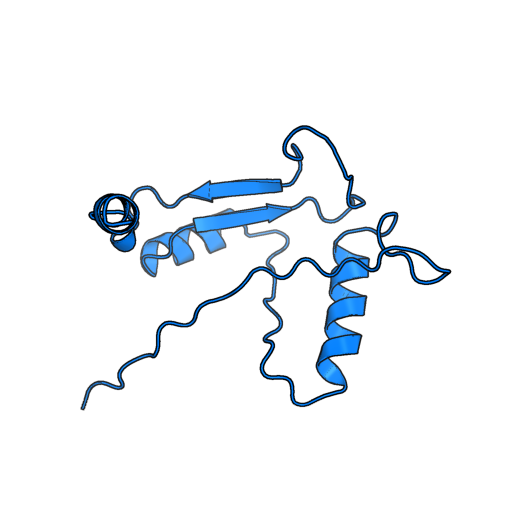83 VAL A N 1
ATOM 694 C CA . VAL A 1 83 ? 14.517 5.036 -7.081 1.00 79.50 83 VAL A CA 1
ATOM 695 C C . VAL A 1 83 ? 14.960 6.429 -6.671 1.00 79.50 83 VAL A C 1
ATOM 697 O O . VAL A 1 83 ? 15.453 7.195 -7.494 1.00 79.50 83 VAL A O 1
ATOM 700 N N . THR A 1 84 ? 14.696 6.782 -5.422 1.00 80.75 84 THR A N 1
ATOM 701 C CA . THR A 1 84 ? 15.017 8.088 -4.853 1.00 80.75 84 THR A CA 1
ATOM 702 C C . THR A 1 84 ? 15.625 7.885 -3.476 1.00 80.75 84 THR A C 1
ATOM 704 O O . THR A 1 84 ? 15.264 6.938 -2.783 1.00 80.75 84 THR A O 1
ATOM 707 N N . GLU A 1 85 ? 16.508 8.792 -3.059 1.00 82.38 85 GLU A N 1
ATOM 708 C CA . GLU A 1 85 ? 17.089 8.781 -1.706 1.00 82.38 85 GLU A CA 1
ATOM 709 C C . GLU A 1 85 ? 16.026 9.008 -0.621 1.00 82.38 85 GLU A C 1
ATOM 711 O O . GLU A 1 85 ? 16.119 8.486 0.486 1.00 82.38 85 GLU A O 1
ATOM 716 N N . LYS A 1 86 ? 14.976 9.771 -0.951 1.00 83.19 86 LYS A N 1
ATOM 717 C CA . LYS A 1 86 ? 13.836 10.038 -0.067 1.00 83.19 86 LYS A CA 1
ATOM 718 C C . LYS A 1 86 ? 12.668 9.092 -0.361 1.00 83.19 86 LYS A C 1
ATOM 720 O O . LYS A 1 86 ? 12.514 8.667 -1.510 1.00 83.19 86 LYS A O 1
ATOM 725 N N . PRO A 1 87 ? 11.790 8.806 0.622 1.00 78.94 87 PRO A N 1
ATOM 726 C CA . PRO A 1 87 ? 10.567 8.047 0.386 1.00 78.94 87 PRO A CA 1
ATOM 727 C C . PRO A 1 87 ? 9.720 8.667 -0.729 1.00 78.94 87 PRO A C 1
ATOM 729 O O . PRO A 1 87 ? 9.540 9.883 -0.792 1.00 78.94 87 PRO A O 1
ATOM 732 N N . SER A 1 88 ? 9.181 7.823 -1.610 1.00 81.19 88 SER A N 1
ATOM 733 C CA . SER A 1 88 ? 8.354 8.297 -2.719 1.00 81.19 88 SER A CA 1
ATOM 734 C C . SER A 1 88 ? 7.089 8.993 -2.193 1.00 81.19 88 SER A C 1
ATOM 736 O O . SER A 1 88 ? 6.312 8.351 -1.483 1.00 81.19 88 SER A O 1
ATOM 738 N N . PRO A 1 89 ? 6.791 10.240 -2.611 1.00 81.94 89 PRO A N 1
ATOM 739 C CA . PRO A 1 89 ? 5.564 10.934 -2.203 1.00 81.94 89 PRO A CA 1
ATOM 740 C C . PRO A 1 89 ? 4.299 10.270 -2.770 1.00 81.94 89 PRO A C 1
ATOM 742 O O . PRO A 1 89 ? 3.182 10.556 -2.350 1.00 81.94 89 PRO A O 1
ATOM 745 N N . TYR A 1 90 ? 4.460 9.367 -3.740 1.00 82.50 90 TYR A N 1
ATOM 746 C CA . TYR A 1 90 ? 3.371 8.657 -4.404 1.00 82.50 90 TYR A CA 1
ATOM 747 C C . TYR A 1 90 ? 3.091 7.281 -3.802 1.00 82.50 90 TYR A C 1
ATOM 749 O O . TYR A 1 90 ? 2.237 6.554 -4.315 1.00 82.50 90 TYR A O 1
ATOM 757 N N . TRP A 1 91 ? 3.830 6.914 -2.755 1.00 85.69 91 TRP A N 1
ATOM 758 C CA . TRP A 1 91 ? 3.635 5.705 -1.977 1.00 85.69 91 TRP A CA 1
ATOM 759 C C . TRP A 1 91 ? 3.269 6.113 -0.550 1.00 85.69 91 TRP A C 1
ATOM 761 O O . TRP A 1 91 ? 4.120 6.263 0.321 1.00 85.69 91 TRP A O 1
ATOM 771 N N . ILE A 1 92 ? 1.969 6.251 -0.310 1.00 86.81 92 ILE A N 1
ATOM 772 C CA . ILE A 1 92 ? 1.437 6.702 0.975 1.00 86.81 92 ILE A CA 1
ATOM 773 C C . ILE A 1 92 ? 1.030 5.474 1.786 1.00 86.81 92 ILE A C 1
ATOM 775 O O . ILE A 1 92 ? 0.302 4.609 1.295 1.00 86.81 92 ILE A O 1
ATOM 779 N N . ARG A 1 93 ? 1.521 5.382 3.022 1.00 89.31 93 ARG A N 1
ATOM 780 C CA . ARG A 1 93 ? 1.066 4.396 4.008 1.00 89.31 93 ARG A CA 1
ATOM 781 C C . ARG A 1 93 ? -0.005 5.056 4.864 1.00 89.31 93 ARG A C 1
ATOM 783 O O . ARG A 1 93 ? 0.250 6.116 5.425 1.00 89.31 93 ARG A O 1
ATOM 790 N N . VAL A 1 94 ? -1.175 4.437 4.950 1.00 90.31 94 VAL A N 1
ATOM 791 C CA . VAL A 1 94 ? -2.275 4.884 5.807 1.00 90.31 94 VAL A CA 1
ATOM 792 C C . VAL A 1 94 ? -2.438 3.831 6.888 1.00 90.31 94 VAL A C 1
ATOM 794 O O . VAL A 1 94 ? -2.776 2.691 6.575 1.00 90.31 94 VAL A O 1
ATOM 797 N N . LYS A 1 95 ? -2.133 4.191 8.134 1.00 90.88 95 LYS A N 1
ATOM 798 C CA . LYS A 1 95 ? -2.230 3.279 9.277 1.00 90.88 95 LYS A CA 1
ATOM 799 C C . LYS A 1 95 ? -3.632 3.316 9.872 1.00 90.88 95 LYS A C 1
ATOM 801 O O . LYS A 1 95 ? -4.236 4.385 9.941 1.00 90.88 95 LYS A O 1
ATOM 806 N N . ASN A 1 96 ? -4.116 2.162 10.313 1.00 92.12 96 ASN A N 1
ATOM 807 C CA . ASN A 1 96 ? -5.275 2.068 11.184 1.00 92.12 96 ASN A CA 1
ATOM 808 C C . ASN A 1 96 ? -4.839 2.453 12.612 1.00 92.12 96 ASN A C 1
ATOM 810 O O . ASN A 1 96 ? -4.034 1.736 13.203 1.00 92.12 96 ASN A O 1
ATOM 814 N N . PRO A 1 97 ? -5.335 3.567 13.179 1.00 89.56 97 PRO A N 1
ATOM 815 C CA . PRO A 1 97 ? -4.957 3.987 14.528 1.00 89.56 97 PRO A CA 1
ATOM 816 C C . PRO A 1 97 ? -5.536 3.087 15.628 1.00 89.56 97 PRO A C 1
ATOM 818 O O . PRO A 1 97 ? -5.108 3.188 16.768 1.00 89.56 97 PRO A O 1
ATOM 821 N N . ARG A 1 98 ? -6.514 2.234 15.300 1.00 88.69 98 ARG A N 1
ATOM 822 C CA . ARG A 1 98 ? -7.159 1.293 16.226 1.00 88.69 98 ARG A CA 1
ATOM 823 C C . ARG A 1 98 ? -6.629 -0.134 16.081 1.00 88.69 98 ARG A C 1
ATOM 825 O O . ARG A 1 98 ? -7.279 -1.053 16.557 1.00 88.69 98 ARG A O 1
ATOM 832 N N . TYR A 1 99 ? -5.516 -0.319 15.369 1.00 90.69 99 TYR A N 1
ATOM 833 C CA . TYR A 1 99 ? -4.962 -1.644 15.126 1.00 90.69 99 TYR A CA 1
ATOM 834 C C . TYR A 1 99 ? -4.435 -2.263 16.424 1.00 90.69 99 TYR A C 1
ATOM 836 O O . TYR A 1 99 ? -3.436 -1.781 16.962 1.00 90.69 99 TYR A O 1
ATOM 844 N N . SER A 1 100 ? -5.069 -3.338 16.897 1.00 84.31 100 SER A N 1
ATOM 845 C CA . SER A 1 100 ? -4.727 -3.956 18.188 1.00 84.31 100 SER A CA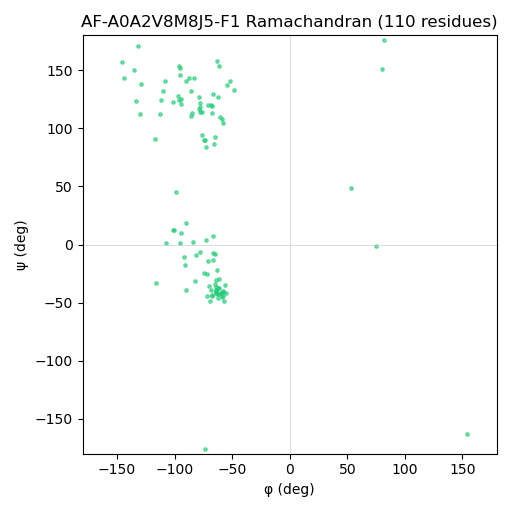 1
ATOM 846 C C . SER A 1 100 ? -3.317 -4.556 18.202 1.00 84.31 100 SER A C 1
ATOM 848 O O . SER A 1 100 ? -2.602 -4.460 19.194 1.00 84.31 100 SER A O 1
ATOM 850 N N . GLY A 1 101 ? -2.853 -5.088 17.065 1.00 78.69 101 GLY A N 1
ATOM 851 C CA . GLY A 1 101 ? -1.534 -5.716 16.941 1.00 78.69 101 GLY A CA 1
ATOM 852 C C . GLY A 1 101 ? -0.342 -4.748 16.948 1.00 78.69 101 GLY A C 1
ATOM 853 O O . GLY A 1 101 ? 0.789 -5.182 16.714 1.00 78.69 101 GLY A O 1
ATOM 854 N N . ALA A 1 102 ? -0.570 -3.443 17.134 1.00 70.56 102 ALA A N 1
ATOM 855 C CA . ALA A 1 102 ? 0.498 -2.476 17.379 1.00 70.56 102 ALA A CA 1
ATOM 856 C C . ALA A 1 102 ? 0.938 -2.455 18.853 1.00 70.56 102 ALA A C 1
ATOM 858 O O . ALA A 1 102 ? 2.116 -2.212 19.119 1.00 70.56 102 ALA A O 1
ATOM 859 N N . GLU A 1 103 ? 0.025 -2.722 19.791 1.00 64.38 103 GLU A N 1
ATOM 860 C CA . GLU A 1 103 ? 0.317 -2.718 21.227 1.00 64.38 103 GLU A CA 1
ATOM 861 C C . GLU A 1 103 ? 1.286 -3.864 21.580 1.00 64.38 103 GLU A C 1
ATOM 863 O O . GLU A 1 103 ? 1.107 -5.004 21.153 1.00 64.38 103 GLU A O 1
ATOM 868 N N . GLY A 1 104 ? 2.371 -3.554 22.301 1.00 60.38 104 GLY A N 1
ATOM 869 C CA . GLY A 1 104 ? 3.390 -4.529 22.731 1.00 60.38 104 GLY A CA 1
ATOM 870 C C . GLY A 1 104 ? 4.363 -5.013 21.642 1.00 60.38 104 GLY A C 1
ATOM 871 O O . GLY A 1 104 ? 5.268 -5.795 21.926 1.00 60.38 104 GLY A O 1
ATOM 872 N N . ARG A 1 105 ? 4.234 -4.555 20.386 1.00 60.97 105 ARG A N 1
ATOM 873 C CA . ARG A 1 105 ? 5.141 -4.970 19.294 1.00 60.97 105 ARG A CA 1
ATOM 874 C C . ARG A 1 105 ? 6.543 -4.363 19.419 1.00 60.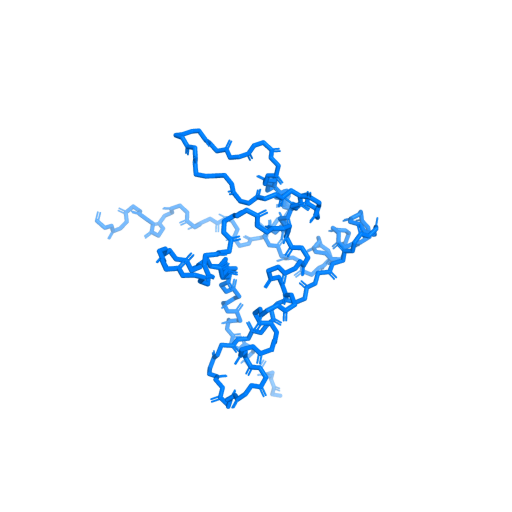97 105 ARG A C 1
ATOM 876 O O . ARG A 1 105 ? 7.492 -4.940 18.896 1.00 60.97 105 ARG A O 1
ATOM 883 N N . GLU A 1 106 ? 6.671 -3.219 20.089 1.00 57.56 106 GLU A N 1
ATOM 884 C CA . GLU A 1 106 ? 7.954 -2.547 20.352 1.00 57.56 106 GLU A CA 1
ATOM 885 C C . GLU A 1 106 ? 8.859 -3.402 21.256 1.00 57.56 106 GLU A C 1
ATOM 887 O O . GLU A 1 106 ? 10.034 -3.591 20.944 1.00 57.56 106 GLU A O 1
ATOM 892 N N . GLU A 1 107 ? 8.283 -4.061 22.264 1.00 56.28 107 GLU A N 1
ATOM 893 C CA . GLU A 1 107 ? 8.998 -4.927 23.217 1.00 56.28 107 GLU A CA 1
ATOM 894 C C . GLU A 1 107 ? 9.652 -6.158 22.558 1.00 56.28 107 GLU A C 1
ATOM 896 O O . GLU A 1 107 ? 10.600 -6.737 23.090 1.00 56.28 107 GLU A O 1
ATOM 901 N N . LEU A 1 108 ? 9.170 -6.575 21.379 1.00 57.62 108 LEU A N 1
ATOM 902 C CA . LEU A 1 108 ? 9.753 -7.687 20.618 1.00 57.62 1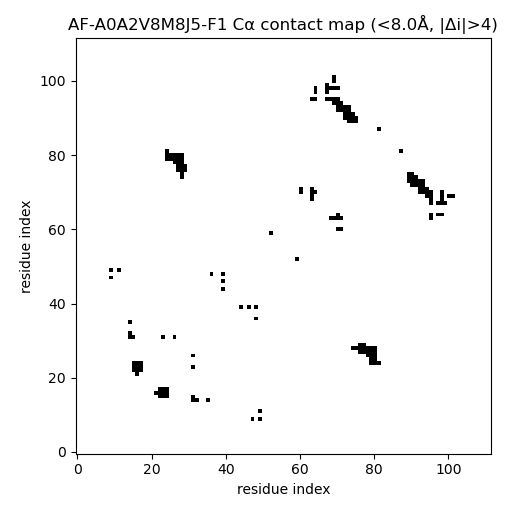08 LEU A CA 1
ATOM 903 C C . LEU A 1 108 ? 11.070 -7.309 19.928 1.00 57.62 108 LEU A C 1
ATOM 905 O O . LEU A 1 108 ? 11.875 -8.196 19.651 1.00 57.62 108 LEU A O 1
ATOM 909 N N . PHE A 1 109 ? 11.293 -6.024 19.639 1.00 57.78 109 PHE A N 1
ATOM 910 C CA . PHE A 1 109 ? 12.521 -5.543 18.998 1.00 57.78 109 PHE A CA 1
ATOM 911 C C . PHE A 1 109 ? 13.608 -5.147 20.005 1.00 57.78 109 PHE A C 1
ATOM 913 O O . PHE A 1 109 ? 14.771 -5.086 19.626 1.00 57.78 109 PHE A O 1
ATOM 920 N N . GLU A 1 110 ? 13.254 -4.928 21.275 1.00 57.03 110 G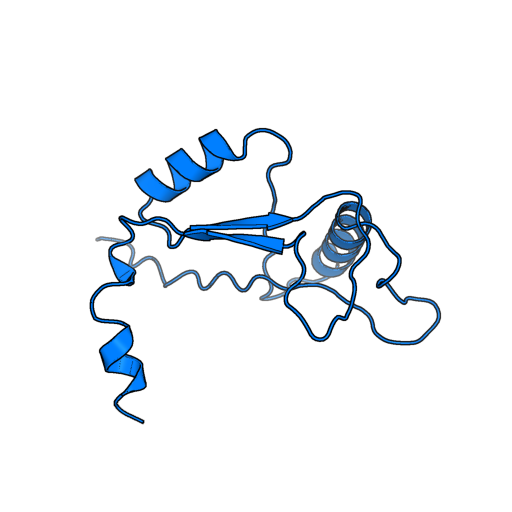LU A N 1
ATOM 921 C CA . GLU A 1 110 ? 14.202 -4.618 22.359 1.00 57.03 110 GLU A CA 1
ATOM 922 C C . GLU A 1 110 ? 14.888 -5.863 22.950 1.00 57.03 110 GLU A C 1
ATOM 924 O O . GLU A 1 110 ? 15.826 -5.751 23.733 1.00 57.03 110 GLU A O 1
ATOM 929 N N . ARG A 1 111 ? 14.444 -7.068 22.570 1.00 53.31 111 ARG A N 1
ATOM 930 C CA . ARG A 1 111 ? 15.011 -8.351 23.022 1.00 53.31 111 ARG A CA 1
ATOM 931 C C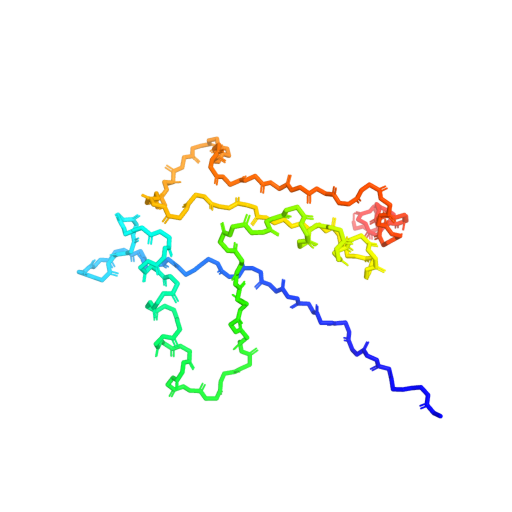 . ARG A 1 111 ? 16.150 -8.884 22.136 1.00 53.31 111 ARG A C 1
ATOM 933 O O . ARG A 1 111 ? 16.427 -10.084 22.191 1.00 53.31 111 ARG A O 1
ATOM 940 N N . VAL A 1 112 ? 16.772 -8.039 21.312 1.00 44.28 112 VAL A N 1
ATOM 941 C CA . VAL A 1 112 ? 17.854 -8.423 20.383 1.00 44.28 112 VAL A CA 1
ATOM 942 C C . VAL A 1 112 ? 19.167 -7.768 20.775 1.00 44.28 112 VAL A C 1
ATOM 944 O O . VAL A 1 112 ? 19.165 -6.534 20.969 1.00 44.28 112 VAL A O 1
#

Secondary structure (DSSP, 8-state):
------------------SSTT--TTS-HHHHHHHHHHHHTTS--S-------SS-HHHHHHHHHHTT--EEEEE-TT------SSPPTTEEEEE-TT-GGGTT-GGGTTT-

Sequence (112 aa):
MPETAAPVVAFRFLYVVCGGPFSTYDRRFIERKRQLRRLLGRRRSRIFYLDHVEKDGKLLFEEIVKMDLEGMVCKRQNLAYRVTEKPSPYWIRVKNPRYSGAEGREELFERV